Protein AF-A0A6N7PYZ4-F1 (afdb_monomer)

Radius of gyration: 14.65 Å; Cα contacts (8 Å, |Δi|>4): 231; chains: 1; bounding box: 35×35×40 Å

Foldseek 3Di:
DEAEAEDAAPVRQVVVLQVVLCVVQVHHDDPDKDFDQDDPPDPDFLRHRFRFWTWDDDPVWTKTWGFGADLQFGTWIWIDTPPYIYTYGYDLDPDDDTRPVNVVDDPVVVVVSSVVNNVVRCPPVDD

Se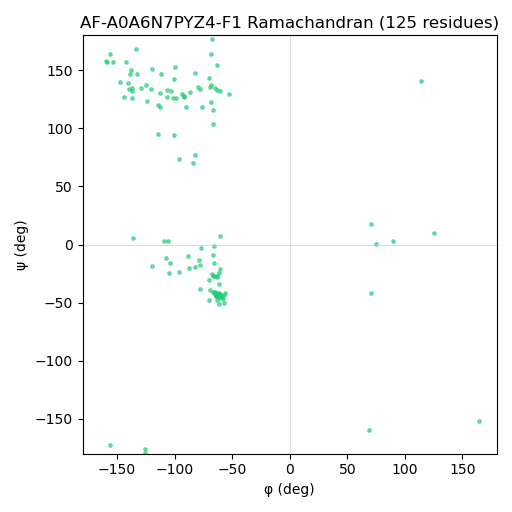condary structure (DSSP, 8-state):
-EEEEE-SSHHHHHHHHHHHHHHHHTS---S-EEEEEBP-SSS--TTBTSEEEEEEE-SS-EEEEEEEEETTTEEEEEEEESS-EEEEE--SSSS--SSHHHHHS-HHHHHHHHHHHHHHHHTTS--

pLDDT: mean 78.34, std 15.72, range [35.19, 95.94]

Solvent-accessible surface area (backbone atoms only — not comparable to full-atom values): 7026 Å² total; per-residue (Å²): 126,75,45,78,43,79,32,95,30,62,68,55,14,50,52,52,40,52,52,48,47,22,62,76,67,74,43,75,87,61,95,73,55,44,79,34,61,32,65,60,88,80,84,73,51,55,45,44,80,18,64,32,38,38,36,40,71,58,99,88,46,53,37,34,40,31,59,46,76,40,70,68,42,29,43,24,31,39,30,38,42,92,87,48,39,34,37,22,13,14,35,75,54,102,53,85,52,46,13,71,46,52,75,72,47,52,72,68,56,50,50,51,40,40,52,50,48,35,55,62,39,53,75,69,78,80,126

Nearest PDB structures (foldseek):
  8glv-assembly1_Aa  TM=4.331E-01  e=1.439E+00  Chlamydomonas reinhardtii
  2i3r-assembly2_B  TM=2.828E-01  e=1.349E+00  Homo sapiens
  7kzn-assembly1_D  TM=3.190E-01  e=1.637E+00  Chlamydomonas reinhardtii
  7okt-assembly1_A  TM=3.267E-01  e=7.695E+00  Homo sapiens
  7okv-assembly1_A  TM=3.155E-01  e=6.764E+00  Homo sapiens

Mean predicted aligned error: 7.5 Å

Sequence (127 aa):
MEQVIDCGSLEEARNKAVKKLEELLGSSLGPYVKVVVGKDMGGSSPLAGTEVGVEYRSSKAWGRIRLDFDPNKGPHYNVETRSEAWAFCFPASSHEGAGGAWASLGEEEKAAVQQWMRGIGQRRGTR

Organism: NCBI:txid889282

Structure (mmCIF, N/CA/C/O backbone):
data_AF-A0A6N7PYZ4-F1
#
_entry.id   AF-A0A6N7PYZ4-F1
#
loop_
_atom_site.group_PDB
_atom_site.id
_atom_site.type_symbol
_atom_site.label_atom_id
_atom_site.label_alt_id
_atom_site.label_comp_id
_atom_site.label_asym_id
_atom_site.label_entity_id
_atom_site.label_seq_id
_atom_site.pdbx_PDB_ins_code
_atom_site.Cartn_x
_atom_site.Cartn_y
_atom_site.Cartn_z
_atom_site.occupancy
_atom_site.B_iso_or_equiv
_atom_site.auth_seq_id
_atom_site.auth_comp_id
_atom_site.auth_asym_id
_atom_site.auth_atom_id
_atom_site.pdbx_PDB_model_num
ATOM 1 N N . MET A 1 1 ? -9.766 12.614 -0.965 1.00 72.25 1 MET A N 1
ATOM 2 C CA . MET A 1 1 ? -8.543 13.096 -1.639 1.00 72.25 1 MET A CA 1
ATOM 3 C C . MET A 1 1 ? -7.411 12.199 -1.166 1.00 72.25 1 MET A C 1
ATOM 5 O O . MET A 1 1 ? -7.323 11.998 0.039 1.00 72.25 1 MET A O 1
ATOM 9 N N . GLU A 1 2 ? -6.664 11.576 -2.079 1.00 84.88 2 GLU A N 1
ATOM 10 C CA . GLU A 1 2 ? -5.524 10.711 -1.728 1.00 84.88 2 GLU A CA 1
ATOM 11 C C . GLU A 1 2 ? -4.301 11.582 -1.417 1.00 84.88 2 GLU A C 1
ATOM 13 O O . GLU A 1 2 ? -4.039 12.546 -2.135 1.00 84.88 2 GLU A O 1
ATOM 18 N N . GLN A 1 3 ? -3.579 11.268 -0.342 1.00 90.88 3 GLN A N 1
ATOM 19 C CA . GLN A 1 3 ? -2.338 11.953 0.027 1.00 90.88 3 GLN A CA 1
ATOM 20 C C . GLN A 1 3 ? -1.134 11.138 -0.445 1.00 90.88 3 GLN A C 1
ATOM 22 O O . GLN A 1 3 ? -1.026 9.959 -0.116 1.00 90.88 3 GLN A O 1
ATOM 27 N N . VAL A 1 4 ? -0.229 11.756 -1.203 1.00 89.88 4 VAL A N 1
ATOM 28 C CA . VAL A 1 4 ? 0.947 11.088 -1.782 1.00 89.88 4 VAL A CA 1
ATOM 29 C C . VAL A 1 4 ? 2.202 11.516 -1.027 1.00 89.88 4 VAL A C 1
ATOM 31 O O . VAL A 1 4 ? 2.435 12.710 -0.851 1.00 89.88 4 VAL A O 1
ATOM 34 N N . ILE A 1 5 ? 2.982 10.542 -0.558 1.00 90.19 5 ILE A N 1
ATOM 35 C CA . ILE A 1 5 ? 4.211 10.729 0.215 1.00 90.19 5 ILE A CA 1
ATOM 36 C C . ILE A 1 5 ? 5.364 10.023 -0.489 1.00 90.19 5 ILE A C 1
ATOM 38 O O . ILE A 1 5 ? 5.337 8.802 -0.659 1.00 90.19 5 ILE A O 1
ATOM 42 N N . ASP A 1 6 ? 6.416 10.774 -0.789 1.00 88.19 6 ASP A N 1
ATOM 43 C CA . ASP A 1 6 ? 7.631 10.232 -1.388 1.00 88.19 6 ASP A CA 1
ATOM 44 C C . ASP A 1 6 ? 8.585 9.727 -0.300 1.00 88.19 6 ASP A C 1
ATOM 46 O O . ASP A 1 6 ? 8.852 10.400 0.702 1.00 88.19 6 ASP A O 1
ATOM 50 N N . CYS A 1 7 ? 9.080 8.505 -0.474 1.00 87.81 7 CYS A N 1
ATOM 51 C CA . CYS A 1 7 ? 10.020 7.848 0.430 1.00 87.81 7 CYS A CA 1
ATOM 52 C C . CYS A 1 7 ? 11.314 7.510 -0.316 1.00 87.81 7 CYS A C 1
ATOM 54 O O . CYS A 1 7 ? 11.296 7.232 -1.514 1.00 87.81 7 CYS A O 1
ATOM 56 N N . GLY A 1 8 ? 12.440 7.475 0.400 1.00 85.00 8 GLY A N 1
ATOM 57 C CA . GLY A 1 8 ? 13.747 7.182 -0.189 1.00 85.00 8 GLY A CA 1
ATOM 58 C C . GLY A 1 8 ? 13.994 5.695 -0.454 1.00 85.00 8 GLY A C 1
ATOM 59 O O . GLY A 1 8 ? 14.941 5.350 -1.153 1.00 85.00 8 GLY A O 1
ATOM 60 N N . SER A 1 9 ? 13.171 4.795 0.098 1.00 85.56 9 SER A N 1
ATOM 61 C CA . SER A 1 9 ? 13.318 3.342 -0.070 1.00 85.56 9 SER A CA 1
ATOM 62 C C . SER A 1 9 ? 12.009 2.580 0.143 1.00 85.56 9 SER A C 1
ATOM 64 O O . SER A 1 9 ? 11.058 3.093 0.743 1.00 85.56 9 SER A O 1
ATOM 66 N N . LEU A 1 10 ? 11.981 1.319 -0.306 1.00 86.25 10 LEU A N 1
ATOM 67 C CA . LEU A 1 10 ? 10.870 0.392 -0.076 1.00 86.25 10 LEU A CA 1
ATOM 68 C C . LEU A 1 10 ? 10.636 0.165 1.422 1.00 86.25 10 LEU A C 1
ATOM 70 O O . LEU A 1 10 ? 9.493 0.175 1.881 1.00 86.25 10 LEU A O 1
ATOM 74 N N . GLU A 1 11 ? 11.701 -0.041 2.197 1.00 88.94 11 GLU A N 1
ATOM 75 C CA . GLU A 1 11 ? 11.635 -0.292 3.636 1.00 88.94 11 GLU A CA 1
ATOM 76 C C . GLU A 1 11 ? 11.085 0.916 4.392 1.00 88.94 11 GLU A C 1
ATOM 78 O O . GLU A 1 11 ? 10.249 0.757 5.285 1.00 88.94 11 GLU A O 1
ATOM 83 N N . GLU A 1 12 ? 11.523 2.121 4.021 1.00 91.38 12 GLU A N 1
ATOM 84 C CA . GLU A 1 12 ? 11.013 3.360 4.598 1.00 91.38 12 GLU A CA 1
ATOM 85 C C . GLU A 1 12 ? 9.526 3.542 4.282 1.00 91.38 12 GLU A C 1
ATOM 87 O O . GLU A 1 12 ? 8.739 3.780 5.202 1.00 91.38 12 GLU A O 1
ATOM 92 N N . ALA A 1 13 ? 9.125 3.358 3.019 1.00 91.75 13 ALA A N 1
ATOM 93 C CA . ALA A 1 13 ? 7.726 3.440 2.613 1.00 91.75 13 ALA A CA 1
ATOM 94 C C . ALA A 1 13 ? 6.855 2.426 3.359 1.00 91.75 13 ALA A C 1
ATOM 96 O O . ALA A 1 13 ? 5.813 2.794 3.897 1.00 91.75 13 ALA A O 1
ATOM 97 N N . ARG A 1 14 ? 7.308 1.170 3.477 1.00 91.88 14 ARG A N 1
ATOM 98 C CA . ARG A 1 14 ? 6.614 0.127 4.246 1.00 91.88 14 ARG A CA 1
ATOM 99 C C . ARG A 1 14 ? 6.422 0.550 5.699 1.00 91.88 14 ARG A C 1
ATOM 101 O O . ARG A 1 14 ? 5.319 0.453 6.227 1.00 91.88 14 ARG A O 1
ATOM 108 N N . ASN A 1 15 ? 7.490 0.999 6.358 1.00 94.06 15 ASN A N 1
ATOM 109 C CA . ASN A 1 15 ? 7.446 1.355 7.775 1.00 94.06 15 ASN A CA 1
ATOM 110 C C . ASN A 1 15 ? 6.545 2.577 8.020 1.00 94.06 15 ASN A C 1
ATOM 112 O O . ASN A 1 15 ? 5.756 2.571 8.964 1.00 94.06 15 ASN A O 1
ATOM 116 N N . LYS A 1 16 ? 6.615 3.596 7.151 1.00 95.75 16 LYS A N 1
ATOM 117 C CA . LYS A 1 16 ? 5.732 4.771 7.200 1.00 95.75 16 LYS A CA 1
ATOM 118 C C . LYS A 1 16 ? 4.272 4.395 6.959 1.00 95.75 16 LYS A C 1
ATOM 120 O O . LYS A 1 16 ? 3.410 4.848 7.705 1.00 95.75 16 LYS A O 1
ATOM 125 N N . ALA A 1 17 ? 3.999 3.531 5.985 1.00 94.88 17 ALA A N 1
ATOM 126 C CA . ALA A 1 1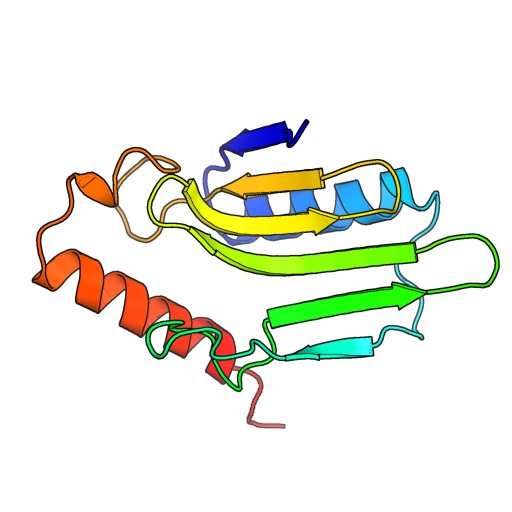7 ? 2.654 3.065 5.677 1.00 94.88 17 ALA A CA 1
ATOM 127 C C . ALA A 1 17 ? 2.037 2.263 6.835 1.00 94.88 17 ALA A C 1
ATOM 129 O O . ALA A 1 17 ? 0.895 2.513 7.217 1.00 94.88 17 ALA A O 1
ATOM 130 N N . VAL A 1 18 ? 2.800 1.349 7.449 1.00 93.06 18 VAL A N 1
ATOM 131 C CA . VAL A 1 18 ? 2.346 0.602 8.636 1.00 93.06 18 VAL A CA 1
ATOM 132 C C . VAL A 1 18 ? 2.052 1.556 9.787 1.00 93.06 18 VAL A C 1
ATOM 134 O O . VAL A 1 18 ? 0.945 1.532 10.318 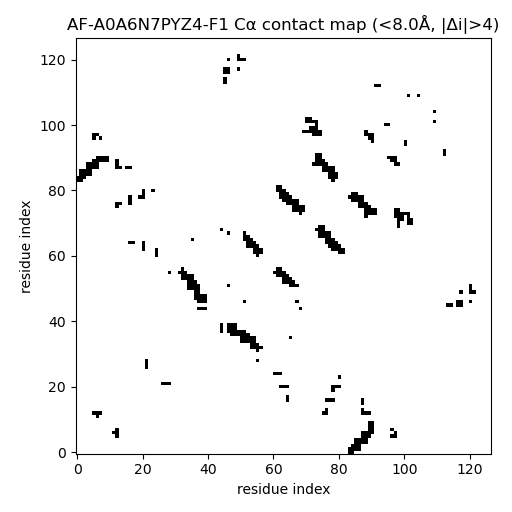1.00 93.06 18 VAL A O 1
ATOM 137 N N . LYS A 1 19 ? 2.998 2.444 10.119 1.00 94.50 19 LYS A N 1
ATOM 138 C CA . LYS A 1 19 ? 2.812 3.430 11.189 1.00 94.50 19 LYS A CA 1
ATOM 139 C C . LYS A 1 19 ? 1.579 4.295 10.936 1.00 94.50 19 LYS A C 1
ATOM 141 O O . LYS A 1 19 ? 0.786 4.511 11.846 1.00 94.50 19 LYS A O 1
ATOM 146 N N . LYS A 1 20 ? 1.380 4.746 9.694 1.00 95.69 20 LYS A N 1
ATOM 147 C CA . LYS A 1 20 ? 0.221 5.559 9.338 1.00 95.69 20 LYS A CA 1
ATOM 148 C C . LYS A 1 20 ? -1.084 4.795 9.519 1.00 95.69 20 LYS A C 1
ATOM 150 O O . LYS A 1 20 ? -2.036 5.347 10.057 1.00 95.69 20 LYS A O 1
ATOM 155 N N . LEU A 1 21 ? -1.141 3.532 9.101 1.00 93.56 21 LEU A N 1
ATOM 156 C CA . LEU A 1 21 ? -2.330 2.711 9.304 1.00 93.56 21 LEU A CA 1
ATOM 157 C C . LEU A 1 21 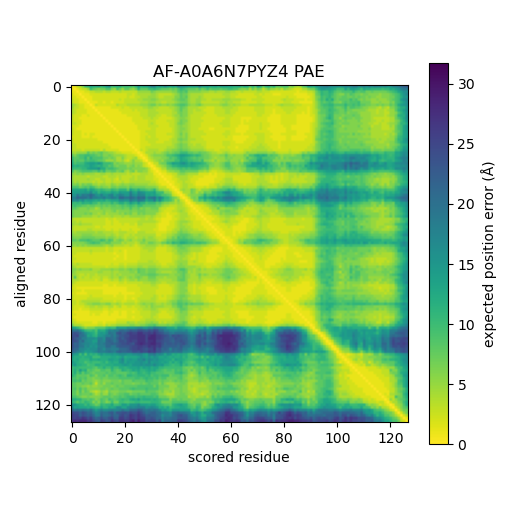? -2.648 2.551 10.799 1.00 93.56 21 LEU A C 1
ATOM 159 O O . LEU A 1 21 ? -3.802 2.691 11.189 1.00 93.56 21 LEU A O 1
ATOM 163 N N . GLU A 1 22 ? -1.641 2.319 11.641 1.00 92.00 22 GLU A N 1
ATOM 164 C CA . GLU A 1 22 ? -1.821 2.217 13.096 1.00 92.00 22 GLU A CA 1
ATOM 165 C C . GLU A 1 22 ? -2.289 3.535 13.727 1.00 92.00 22 GLU A C 1
ATOM 167 O O . GLU A 1 22 ? -3.197 3.527 14.559 1.00 92.00 22 GLU A O 1
ATOM 172 N N . GLU A 1 23 ? -1.736 4.673 13.291 1.00 92.75 23 GLU A N 1
ATOM 173 C CA . GLU A 1 23 ? -2.195 6.009 13.693 1.00 92.75 23 GLU A CA 1
ATOM 174 C C . GLU A 1 23 ? -3.674 6.223 13.348 1.00 92.75 23 GLU A C 1
ATOM 176 O O . GLU A 1 23 ? -4.447 6.671 14.193 1.00 92.75 23 GLU A O 1
ATOM 181 N N . LEU A 1 24 ? -4.083 5.865 12.126 1.00 90.94 24 LEU A N 1
ATOM 182 C CA . LEU A 1 24 ? -5.462 6.031 11.659 1.00 90.94 24 LEU A CA 1
ATOM 183 C C . LEU A 1 24 ? -6.448 5.077 12.343 1.00 90.94 24 LEU A C 1
ATOM 185 O O . LEU A 1 24 ? -7.623 5.408 12.503 1.00 90.94 24 LEU A O 1
ATOM 189 N N . LEU A 1 25 ? -5.992 3.888 12.740 1.00 88.69 25 LEU A N 1
ATOM 190 C CA . LEU A 1 25 ? -6.800 2.928 13.492 1.00 88.69 25 LEU A CA 1
ATOM 191 C C . LEU A 1 25 ? -6.827 3.233 14.999 1.00 88.69 25 LEU A C 1
ATOM 193 O O . LEU A 1 25 ? -7.722 2.752 15.694 1.00 88.69 25 LEU A O 1
ATOM 197 N N . GLY A 1 26 ? -5.869 4.018 15.502 1.00 86.75 26 GLY A N 1
ATOM 198 C CA . GLY A 1 26 ? -5.683 4.287 16.928 1.00 86.75 26 GLY A CA 1
ATOM 199 C C . GLY A 1 26 ? -5.160 3.081 17.717 1.00 86.75 26 GLY A C 1
ATOM 200 O O . GLY A 1 26 ? -5.308 3.033 18.938 1.00 86.75 26 GLY A O 1
ATOM 201 N N . SER A 1 27 ? -4.590 2.082 17.039 1.00 81.19 27 SER A N 1
ATOM 202 C CA . SER A 1 27 ? -4.065 0.858 17.651 1.00 81.19 27 SER A CA 1
ATOM 203 C C . SER A 1 27 ? -3.045 0.180 16.746 1.00 81.19 27 SER A C 1
ATOM 205 O O . SER A 1 27 ? -3.117 0.315 15.525 1.00 81.19 27 SER A O 1
ATOM 207 N N . SER A 1 28 ? -2.169 -0.640 17.329 1.00 79.69 28 SER A N 1
ATOM 208 C CA . SER A 1 28 ? -1.314 -1.521 16.537 1.00 79.69 28 SER A CA 1
ATOM 209 C C . SER A 1 28 ? -2.128 -2.551 15.752 1.00 79.69 28 SER A C 1
ATOM 211 O O . SER A 1 28 ? -3.247 -2.923 16.134 1.00 79.69 28 SER A O 1
ATOM 213 N N . LEU A 1 29 ? -1.563 -3.030 14.643 1.00 76.00 29 LEU A N 1
ATOM 214 C CA . LEU A 1 29 ? -2.157 -4.132 13.891 1.00 76.00 29 LEU A CA 1
ATOM 215 C C . LEU A 1 29 ? -2.099 -5.407 14.745 1.00 76.00 29 LEU A C 1
ATOM 217 O O . LEU A 1 29 ? -1.048 -6.019 14.925 1.00 76.00 29 LEU A O 1
ATOM 221 N N . GLY A 1 30 ? -3.243 -5.784 15.316 1.00 69.88 30 GLY A N 1
ATOM 222 C CA . GLY A 1 30 ? -3.376 -6.997 16.120 1.00 69.88 30 GLY A CA 1
ATOM 223 C C . GLY A 1 30 ? -3.214 -8.286 15.298 1.00 69.88 30 GLY A C 1
ATOM 224 O O . GLY A 1 30 ? -3.125 -8.246 14.072 1.00 69.88 30 GLY A O 1
ATOM 225 N N . PRO A 1 31 ? -3.254 -9.464 15.946 1.00 71.31 31 PRO A N 1
ATOM 226 C CA . PRO A 1 31 ? -3.015 -10.751 15.279 1.00 71.31 31 PRO A CA 1
ATOM 227 C C . PRO A 1 31 ? -4.091 -11.124 14.244 1.00 71.31 31 PRO A C 1
ATOM 229 O O . PRO A 1 31 ? -3.879 -12.008 13.419 1.00 71.31 31 PRO A O 1
ATOM 232 N N . TYR A 1 32 ? -5.250 -10.460 14.277 1.00 75.25 32 TYR A N 1
ATOM 233 C CA . TYR A 1 32 ? -6.391 -10.742 13.408 1.00 75.25 32 TYR A CA 1
ATOM 234 C C . TYR A 1 32 ? -6.403 -9.825 12.185 1.00 75.25 32 TYR A C 1
ATOM 236 O O . TYR A 1 32 ? -7.222 -8.909 12.077 1.00 75.25 32 TYR A O 1
ATOM 244 N N . VAL A 1 33 ? -5.497 -10.095 11.251 1.00 84.69 33 VAL A N 1
ATOM 245 C CA . VAL A 1 33 ? -5.482 -9.464 9.929 1.00 84.69 33 VAL A CA 1
ATOM 246 C C . VAL A 1 33 ? -5.814 -10.481 8.845 1.00 84.69 33 VAL A C 1
ATOM 248 O O . VAL A 1 33 ? -5.474 -11.659 8.945 1.00 84.69 33 VAL A O 1
ATOM 251 N N . LYS A 1 34 ? -6.492 -10.029 7.793 1.00 89.50 34 LYS A N 1
ATOM 252 C CA . LYS A 1 34 ? -6.716 -10.820 6.584 1.00 89.50 34 LYS A CA 1
ATOM 253 C C . LYS A 1 34 ? -5.624 -10.502 5.581 1.00 89.50 34 LYS A C 1
ATOM 255 O O . LYS A 1 34 ? -5.397 -9.334 5.281 1.00 89.50 34 LYS A O 1
ATOM 260 N N . VAL A 1 35 ? -4.985 -11.529 5.038 1.00 89.06 35 VAL A N 1
ATOM 261 C CA . VAL A 1 35 ? -4.062 -11.362 3.913 1.00 89.06 35 VAL A CA 1
ATOM 262 C C . VAL A 1 35 ? -4.844 -10.883 2.693 1.00 89.06 35 VAL A C 1
ATOM 264 O O . VAL A 1 35 ? -5.918 -11.402 2.382 1.00 89.06 35 VAL A O 1
ATOM 267 N N . VAL A 1 36 ? -4.306 -9.881 2.005 1.00 89.50 36 VAL A N 1
ATOM 268 C CA . VAL A 1 36 ? -4.846 -9.378 0.746 1.00 89.50 36 VAL A CA 1
ATOM 269 C C . VAL A 1 36 ? -4.014 -9.933 -0.396 1.00 89.50 36 VAL A C 1
ATOM 271 O O . VAL A 1 36 ? -2.799 -9.747 -0.428 1.00 89.50 36 VAL A O 1
ATOM 274 N N . VAL A 1 37 ? -4.686 -10.571 -1.350 1.00 87.19 37 VAL A N 1
ATOM 275 C CA . VAL A 1 37 ? -4.073 -11.091 -2.574 1.00 87.19 37 VAL A CA 1
ATOM 276 C C . VAL A 1 37 ? -4.397 -10.158 -3.737 1.00 87.19 37 VAL A C 1
ATOM 278 O O . VAL A 1 37 ? -5.551 -9.748 -3.908 1.00 87.19 37 VAL A O 1
ATOM 281 N N . GLY A 1 38 ? -3.376 -9.803 -4.518 1.00 84.62 38 GLY A N 1
ATOM 282 C CA . GLY A 1 38 ? -3.513 -8.975 -5.710 1.00 84.62 38 GLY A CA 1
ATOM 283 C C . GLY A 1 38 ? -4.431 -9.642 -6.732 1.00 84.62 38 GLY A C 1
ATOM 284 O O . GLY A 1 38 ? -4.295 -10.831 -7.026 1.00 84.62 38 GLY A O 1
ATOM 285 N N . LYS A 1 39 ? -5.385 -8.885 -7.275 1.00 81.25 39 LYS A N 1
ATOM 286 C CA . LYS A 1 39 ? -6.288 -9.362 -8.328 1.00 81.25 39 LYS A CA 1
ATOM 287 C C . LYS A 1 39 ? -5.815 -8.855 -9.678 1.00 81.25 39 LYS A C 1
ATOM 289 O O . LYS A 1 39 ? -5.410 -7.701 -9.790 1.00 81.25 39 LYS A O 1
ATOM 294 N N . ASP A 1 40 ? -5.948 -9.691 -10.697 1.00 74.56 40 ASP A N 1
ATOM 295 C CA . ASP A 1 40 ? -5.676 -9.284 -12.070 1.00 74.56 40 ASP A CA 1
ATOM 296 C C . ASP A 1 40 ? -6.884 -8.563 -12.681 1.00 74.56 40 ASP A C 1
ATOM 298 O O . ASP A 1 40 ? -7.682 -9.130 -13.426 1.00 74.56 40 ASP A O 1
ATOM 302 N N . MET A 1 41 ? -7.074 -7.303 -12.297 1.00 66.38 41 MET A N 1
ATOM 303 C CA . MET A 1 41 ? -8.152 -6.465 -12.822 1.00 66.38 41 MET A CA 1
ATOM 304 C C . MET A 1 41 ? -7.710 -5.842 -14.155 1.00 66.38 41 MET A C 1
ATOM 306 O O . MET A 1 41 ? -7.442 -4.646 -14.215 1.00 66.38 41 MET A O 1
ATOM 310 N N . GLY A 1 42 ? -7.595 -6.656 -15.211 1.00 63.22 42 GLY A N 1
ATOM 311 C CA . GLY A 1 42 ? -7.305 -6.174 -16.572 1.00 63.22 42 GLY A CA 1
ATOM 312 C C . GLY A 1 42 ? -6.090 -6.781 -17.283 1.00 63.22 42 GLY A C 1
ATOM 313 O O . GLY A 1 42 ? -5.728 -6.275 -18.339 1.00 63.22 42 GLY A O 1
ATOM 314 N N . GLY A 1 43 ? -5.470 -7.842 -16.756 1.00 57.69 43 GLY A N 1
ATOM 315 C CA . GLY A 1 43 ? -4.468 -8.649 -17.474 1.00 57.69 43 GLY A CA 1
ATOM 316 C C . GLY A 1 43 ? -3.011 -8.200 -17.332 1.00 57.69 43 GLY A C 1
ATOM 317 O O . GLY A 1 43 ? -2.134 -8.779 -17.971 1.00 57.69 43 GLY A O 1
ATOM 318 N N . SER A 1 44 ? -2.737 -7.167 -16.531 1.00 62.16 44 SER A N 1
ATOM 319 C CA . SER A 1 44 ? -1.440 -6.469 -16.537 1.00 62.16 44 SER A CA 1
ATOM 320 C C . SER A 1 44 ? -0.886 -6.164 -15.147 1.00 62.16 44 SER A C 1
ATOM 322 O O . SER A 1 44 ? 0.133 -5.482 -15.038 1.00 62.16 44 SER A O 1
ATOM 324 N N . SER A 1 45 ? -1.523 -6.634 -14.066 1.00 70.81 45 SER A N 1
ATOM 325 C CA . SER A 1 45 ? -0.989 -6.385 -12.722 1.00 70.81 45 SER A CA 1
ATOM 326 C C . SER A 1 45 ? 0.204 -7.310 -12.443 1.00 70.81 45 SER A C 1
ATOM 328 O O . SER A 1 45 ? 0.022 -8.528 -12.376 1.00 70.81 45 SER A O 1
ATOM 330 N N . PRO A 1 46 ? 1.420 -6.782 -12.198 1.00 68.69 46 PRO A N 1
ATOM 331 C CA . PRO A 1 46 ? 2.578 -7.614 -11.867 1.00 68.69 46 PRO A CA 1
ATOM 332 C C . PRO A 1 46 ? 2.442 -8.315 -10.505 1.00 68.69 46 PRO A C 1
ATOM 334 O O . PRO A 1 46 ? 3.254 -9.175 -10.184 1.00 68.69 46 PRO A O 1
ATOM 337 N N . LEU A 1 47 ? 1.430 -7.963 -9.709 1.00 77.94 47 LEU A N 1
ATOM 338 C CA . LEU A 1 47 ? 1.180 -8.515 -8.380 1.00 77.94 47 LEU A CA 1
ATOM 339 C C . LEU A 1 47 ? -0.007 -9.491 -8.339 1.00 77.94 47 LEU A C 1
ATOM 341 O O . LEU A 1 47 ? -0.372 -9.974 -7.262 1.00 77.94 47 LEU A O 1
ATOM 345 N N . ALA A 1 48 ? -0.632 -9.786 -9.480 1.00 83.19 48 ALA A N 1
ATOM 346 C CA . ALA A 1 48 ? -1.740 -10.730 -9.559 1.00 83.19 48 ALA A CA 1
ATOM 347 C C . ALA A 1 48 ? -1.391 -12.090 -8.924 1.00 83.19 48 ALA A C 1
ATOM 349 O O . ALA A 1 48 ? -0.356 -12.685 -9.217 1.00 83.19 48 ALA A O 1
ATOM 350 N N . GLY A 1 49 ? -2.264 -12.582 -8.041 1.00 82.69 49 GLY A N 1
ATOM 351 C CA . GLY A 1 49 ? -2.087 -13.858 -7.343 1.00 82.69 49 GLY A CA 1
ATOM 352 C C . GLY A 1 49 ? -1.057 -13.843 -6.209 1.00 82.69 49 GLY A C 1
ATOM 353 O O . GLY A 1 49 ? -0.869 -14.872 -5.567 1.00 82.69 49 GLY A O 1
ATOM 354 N N . THR A 1 50 ? -0.415 -12.705 -5.926 1.00 83.31 50 THR A N 1
ATOM 355 C CA . THR A 1 50 ? 0.566 -12.582 -4.834 1.00 83.31 50 THR A CA 1
ATOM 356 C C . THR A 1 50 ? -0.043 -11.939 -3.595 1.00 83.31 50 THR A C 1
ATOM 358 O O . THR A 1 50 ? -0.991 -11.156 -3.693 1.00 83.31 50 THR A O 1
ATOM 361 N N . GLU A 1 51 ? 0.493 -12.258 -2.415 1.00 88.38 51 GLU A N 1
ATOM 362 C CA . GLU A 1 51 ? 0.167 -11.519 -1.195 1.00 88.38 51 GLU A CA 1
ATOM 363 C C . GLU A 1 51 ? 0.714 -10.094 -1.311 1.00 88.38 51 GLU A C 1
ATOM 365 O O . GLU A 1 51 ? 1.923 -9.881 -1.382 1.00 88.38 51 GLU A O 1
ATOM 370 N N . VAL A 1 52 ? -0.181 -9.110 -1.321 1.00 89.44 52 VAL A N 1
ATOM 371 C CA . VAL A 1 52 ? 0.181 -7.697 -1.489 1.00 89.44 52 VAL A CA 1
ATOM 372 C C . VAL A 1 52 ? 0.048 -6.904 -0.204 1.00 89.44 52 VAL A C 1
ATOM 374 O O . VAL A 1 52 ? 0.522 -5.780 -0.124 1.00 89.44 52 VAL A O 1
ATOM 377 N N . GLY A 1 53 ? -0.580 -7.447 0.830 1.00 91.25 53 GLY A N 1
ATOM 378 C CA . GLY A 1 53 ? -0.680 -6.743 2.098 1.00 91.25 53 GLY A CA 1
ATOM 379 C C . GLY A 1 53 ? -1.721 -7.342 3.014 1.00 91.25 53 GLY A C 1
ATOM 380 O O . GLY A 1 53 ? -1.998 -8.540 2.959 1.00 91.25 53 GLY A O 1
ATOM 381 N N . VAL A 1 54 ? -2.284 -6.503 3.876 1.00 92.25 54 VAL A N 1
ATOM 382 C CA . VAL A 1 54 ? -3.209 -6.939 4.916 1.00 92.25 54 VAL A CA 1
ATOM 383 C C . VAL A 1 54 ? -4.379 -5.981 5.077 1.00 92.25 54 VAL A C 1
ATOM 385 O O . VAL A 1 54 ? -4.256 -4.768 4.921 1.00 92.25 54 VAL A O 1
ATOM 388 N N . GLU A 1 55 ? -5.526 -6.547 5.420 1.00 93.25 55 GLU A N 1
ATOM 389 C CA . GLU A 1 55 ? -6.729 -5.837 5.817 1.00 93.25 55 GLU A CA 1
ATOM 390 C C . GLU A 1 55 ? -7.017 -6.120 7.291 1.00 93.25 55 GLU A C 1
ATOM 392 O O . GLU A 1 55 ? -7.064 -7.269 7.733 1.00 93.25 55 GLU A O 1
ATOM 397 N N . TYR A 1 56 ? -7.258 -5.055 8.043 1.00 89.81 56 TYR A N 1
ATOM 398 C CA . TYR A 1 56 ? -7.744 -5.094 9.407 1.00 89.81 56 TYR A CA 1
ATOM 399 C C . TYR A 1 56 ? -9.211 -4.668 9.453 1.00 89.81 56 TYR A C 1
ATOM 401 O O . TYR A 1 56 ? -9.611 -3.647 8.885 1.00 89.81 56 TYR A O 1
ATOM 409 N N . ARG A 1 57 ? -10.029 -5.437 10.174 1.00 87.62 57 ARG A N 1
ATOM 410 C CA . ARG A 1 57 ? -11.444 -5.123 10.363 1.00 87.62 57 ARG A CA 1
ATOM 411 C C . ARG A 1 57 ? -11.910 -5.502 11.761 1.00 87.62 57 ARG A C 1
ATOM 413 O O . ARG A 1 57 ? -11.801 -6.653 12.168 1.00 87.62 57 ARG A O 1
ATOM 420 N N . SER A 1 58 ? -12.517 -4.542 12.444 1.00 84.56 58 SER A N 1
ATOM 421 C CA . SER A 1 58 ? -13.269 -4.730 13.683 1.00 84.56 58 SER A CA 1
ATOM 422 C C . SER A 1 58 ? -14.680 -4.149 13.538 1.00 84.56 58 SER A C 1
ATOM 424 O O . SER A 1 58 ? -15.057 -3.628 12.484 1.00 84.56 58 SER A O 1
ATOM 426 N N . SER A 1 59 ? -15.489 -4.227 14.597 1.00 82.62 59 SER A N 1
ATOM 427 C CA . SER A 1 59 ? -16.795 -3.555 14.629 1.00 82.62 59 SER A CA 1
ATOM 428 C C . SER A 1 59 ? -16.673 -2.029 14.554 1.00 82.62 59 SER A C 1
ATOM 430 O O . SER A 1 59 ? -17.577 -1.370 14.044 1.00 82.62 59 SER A O 1
ATOM 432 N N . LYS A 1 60 ? -15.549 -1.466 15.019 1.00 83.06 60 LYS A N 1
ATOM 433 C CA . LYS A 1 60 ? -15.334 -0.016 15.136 1.00 83.06 60 LYS A CA 1
ATOM 434 C C . LYS A 1 60 ? -14.415 0.560 14.060 1.00 83.06 60 LYS A C 1
ATOM 436 O O . LYS A 1 60 ? -14.550 1.734 13.740 1.00 83.06 60 LYS A O 1
ATOM 441 N N . ALA A 1 61 ? -13.530 -0.245 13.477 1.00 87.00 61 ALA A N 1
ATOM 442 C CA . ALA A 1 61 ? -12.513 0.236 12.551 1.00 87.00 61 ALA A CA 1
ATOM 443 C C . ALA A 1 61 ? -12.338 -0.690 11.341 1.00 87.00 61 ALA A C 1
ATOM 445 O O . ALA A 1 61 ? -12.551 -1.901 11.409 1.00 87.00 61 ALA A O 1
ATOM 446 N N . TRP A 1 62 ? -11.950 -0.098 10.218 1.00 91.94 62 TRP A N 1
ATOM 447 C CA . TRP A 1 62 ? -11.513 -0.809 9.024 1.00 91.94 62 TRP A CA 1
ATOM 448 C C . TRP A 1 62 ? -10.330 -0.056 8.442 1.00 91.94 62 TRP A C 1
ATOM 450 O O . TRP A 1 62 ? -10.386 1.171 8.317 1.00 91.94 62 TRP A O 1
ATOM 460 N N . GLY A 1 63 ? -9.293 -0.795 8.081 1.00 93.56 63 GLY A N 1
ATOM 461 C CA . GLY A 1 63 ? -8.159 -0.238 7.380 1.00 93.56 63 GLY A CA 1
ATOM 462 C C . GLY A 1 63 ? -7.373 -1.315 6.659 1.00 93.56 63 GLY A C 1
ATOM 463 O O . GLY A 1 63 ? -7.466 -2.500 6.977 1.00 93.56 63 GLY A O 1
ATOM 464 N N . ARG A 1 64 ? -6.623 -0.911 5.648 1.00 94.69 64 ARG A N 1
ATOM 465 C CA . ARG A 1 64 ? -5.944 -1.823 4.742 1.00 94.69 64 ARG A CA 1
ATOM 466 C C . ARG A 1 64 ? -4.643 -1.203 4.276 1.00 94.69 64 ARG A C 1
ATOM 468 O O . ARG A 1 64 ? -4.607 -0.019 3.970 1.00 94.69 64 ARG A O 1
ATOM 475 N N . ILE A 1 65 ? -3.606 -2.022 4.184 1.00 93.94 65 ILE A N 1
ATOM 476 C CA . ILE A 1 65 ? -2.345 -1.677 3.533 1.00 93.94 65 ILE A CA 1
ATOM 477 C C . ILE A 1 65 ? -2.097 -2.658 2.391 1.00 93.94 65 ILE A C 1
ATOM 479 O O . ILE A 1 65 ? -2.276 -3.865 2.566 1.00 93.94 65 ILE A O 1
ATOM 483 N N . ARG A 1 66 ? -1.708 -2.157 1.219 1.00 93.19 66 ARG A N 1
ATOM 484 C CA . ARG A 1 66 ? -1.372 -2.973 0.045 1.00 93.19 66 ARG A CA 1
ATOM 485 C C . ARG A 1 66 ? -0.170 -2.397 -0.677 1.00 93.19 66 ARG A C 1
ATOM 487 O O . ARG A 1 66 ? -0.091 -1.192 -0.863 1.00 93.19 66 ARG A O 1
ATOM 494 N N . LEU A 1 67 ? 0.722 -3.264 -1.119 1.00 89.94 67 LEU A N 1
ATOM 495 C CA . LEU A 1 67 ? 1.635 -2.989 -2.206 1.00 89.94 67 LEU A CA 1
ATOM 496 C C . LEU A 1 67 ? 0.804 -2.884 -3.484 1.00 89.94 67 LEU A C 1
ATOM 498 O O . LEU A 1 67 ? 0.057 -3.804 -3.821 1.00 89.94 67 LEU A O 1
ATOM 502 N N . ASP A 1 68 ? 0.913 -1.755 -4.158 1.00 87.19 68 ASP A N 1
ATOM 503 C CA . ASP A 1 68 ? 0.180 -1.471 -5.380 1.00 87.19 68 ASP A CA 1
ATOM 504 C C . ASP A 1 68 ? 1.121 -0.880 -6.430 1.00 87.19 68 ASP A C 1
ATOM 506 O O . ASP A 1 68 ? 2.277 -0.531 -6.154 1.00 87.19 68 ASP A O 1
ATOM 510 N N . PHE A 1 69 ? 0.621 -0.800 -7.654 1.00 80.06 69 PHE A N 1
ATOM 511 C CA . PHE A 1 69 ? 1.334 -0.217 -8.772 1.00 80.06 69 PHE A CA 1
ATOM 512 C C . PHE A 1 69 ? 0.396 0.659 -9.591 1.00 80.06 69 PHE A C 1
ATOM 514 O O . PHE A 1 69 ? -0.637 0.199 -10.071 1.00 80.06 69 PHE A O 1
ATOM 521 N N . ASP A 1 70 ? 0.797 1.910 -9.794 1.00 76.69 70 ASP A N 1
ATOM 522 C CA . ASP A 1 70 ? 0.101 2.854 -10.661 1.00 76.69 70 ASP A CA 1
ATOM 523 C C . ASP A 1 70 ? 1.111 3.484 -11.635 1.00 76.69 70 ASP A C 1
ATOM 525 O O . ASP A 1 70 ? 2.186 3.884 -11.196 1.00 76.69 70 ASP A O 1
ATOM 529 N N . PRO A 1 71 ? 0.811 3.607 -12.939 1.00 70.62 71 PRO A N 1
ATOM 530 C CA . PRO A 1 71 ? 1.741 4.184 -13.912 1.00 70.62 71 PRO A CA 1
ATOM 531 C C . PRO A 1 71 ? 2.166 5.637 -13.643 1.00 70.62 71 PRO A C 1
ATOM 533 O O . PRO A 1 71 ? 3.198 6.057 -14.154 1.00 70.62 71 PRO A O 1
ATOM 536 N N . ASN A 1 72 ? 1.397 6.410 -12.870 1.00 74.56 72 ASN A N 1
ATOM 537 C CA . ASN A 1 72 ? 1.718 7.800 -12.532 1.00 74.56 72 ASN A CA 1
ATOM 538 C C . ASN A 1 72 ? 2.420 7.935 -11.175 1.00 74.56 72 ASN A C 1
ATOM 540 O O . ASN A 1 72 ? 3.087 8.936 -10.947 1.00 74.56 72 ASN A O 1
ATOM 544 N N . LYS A 1 73 ? 2.249 6.971 -10.258 1.00 74.50 73 LYS A N 1
ATOM 545 C CA . LYS A 1 73 ? 2.879 6.952 -8.918 1.00 74.50 73 LYS A CA 1
ATOM 546 C C . LYS A 1 73 ? 4.049 5.968 -8.804 1.00 74.50 73 LYS A C 1
ATOM 548 O O . LYS A 1 73 ? 4.875 6.087 -7.902 1.00 74.50 73 LYS A O 1
ATOM 553 N N . GLY A 1 74 ? 4.167 5.034 -9.742 1.00 77.62 74 GLY A N 1
ATOM 554 C CA . GLY A 1 74 ? 5.081 3.903 -9.657 1.00 77.62 74 GLY A CA 1
ATOM 555 C C . GLY A 1 74 ? 4.652 2.902 -8.572 1.00 77.62 74 GLY A C 1
ATOM 556 O O . GLY A 1 74 ? 3.477 2.865 -8.179 1.00 77.62 74 GLY A O 1
ATOM 557 N N . PRO A 1 75 ? 5.576 2.058 -8.081 1.00 83.00 75 PRO A N 1
ATOM 558 C CA . PRO A 1 75 ? 5.294 1.159 -6.972 1.00 83.00 75 PRO A CA 1
ATOM 559 C C . PRO A 1 75 ? 5.126 1.949 -5.668 1.00 83.00 75 PRO A C 1
ATOM 561 O O . PRO A 1 75 ? 5.896 2.859 -5.356 1.00 83.00 75 PRO A O 1
ATOM 564 N N . HIS A 1 76 ? 4.101 1.603 -4.897 1.00 89.31 76 HIS A N 1
ATOM 565 C CA . HIS A 1 76 ? 3.787 2.304 -3.656 1.00 89.31 76 HIS A CA 1
ATOM 566 C C . HIS A 1 76 ? 3.054 1.399 -2.667 1.00 89.31 76 HIS A C 1
ATOM 568 O O . HIS A 1 76 ? 2.419 0.415 -3.047 1.00 89.31 76 HIS A O 1
ATOM 574 N N . TYR A 1 77 ? 3.121 1.739 -1.379 1.00 92.75 77 TYR A N 1
ATOM 575 C CA . TYR A 1 77 ? 2.195 1.193 -0.391 1.00 92.75 77 TYR A CA 1
ATOM 576 C C . TYR A 1 77 ? 0.978 2.099 -0.290 1.00 92.75 77 TYR A C 1
ATOM 578 O O . TYR A 1 77 ? 1.092 3.261 0.089 1.00 92.75 77 TYR A O 1
ATOM 586 N N . ASN A 1 78 ? -0.188 1.558 -0.602 1.00 94.62 78 ASN A N 1
ATOM 587 C CA . ASN A 1 78 ? -1.456 2.226 -0.408 1.00 94.62 78 ASN A CA 1
ATOM 588 C C . ASN A 1 78 ? -2.020 1.872 0.975 1.00 94.62 78 ASN A C 1
ATOM 590 O O . ASN A 1 78 ? -2.123 0.691 1.319 1.00 94.62 78 ASN A O 1
ATOM 594 N N . VAL A 1 79 ? -2.366 2.888 1.761 1.00 95.50 79 VAL A N 1
ATOM 595 C CA . VAL A 1 79 ? -3.029 2.788 3.061 1.00 95.50 79 VAL A CA 1
ATOM 596 C C . VAL A 1 79 ? -4.412 3.402 2.942 1.00 95.50 79 VAL A C 1
ATOM 598 O O . VAL A 1 79 ? -4.555 4.591 2.670 1.00 95.50 79 VAL A O 1
ATOM 601 N N . GLU A 1 80 ? -5.434 2.599 3.202 1.00 95.44 80 GLU A N 1
ATOM 602 C CA . GLU A 1 80 ? -6.830 2.998 3.072 1.00 95.44 80 GLU A CA 1
ATOM 603 C C . GLU A 1 80 ? -7.576 2.750 4.381 1.00 95.44 80 GLU A C 1
ATOM 605 O O . GLU A 1 80 ? -7.450 1.689 4.993 1.00 95.44 80 GLU A O 1
ATOM 610 N N . THR A 1 81 ? -8.407 3.705 4.781 1.00 93.25 81 THR A N 1
ATOM 611 C CA . THR A 1 81 ? -9.463 3.549 5.786 1.00 93.25 81 THR A CA 1
ATOM 612 C C . THR A 1 81 ? -10.795 3.997 5.187 1.00 93.25 81 THR A C 1
ATOM 614 O O . THR A 1 81 ? -10.887 4.332 4.008 1.00 93.25 81 THR A O 1
ATOM 617 N N . ARG A 1 82 ? -11.874 4.002 5.979 1.00 91.00 82 ARG A N 1
ATOM 618 C CA . ARG A 1 82 ? -13.188 4.460 5.489 1.00 91.00 82 ARG A CA 1
ATOM 619 C C . ARG A 1 82 ? -13.191 5.926 5.048 1.00 91.00 82 ARG A C 1
ATOM 621 O O . ARG A 1 82 ? -14.065 6.312 4.280 1.00 91.00 82 ARG A O 1
ATOM 628 N N . SER A 1 83 ? -12.273 6.730 5.575 1.00 90.62 83 SER A N 1
ATOM 629 C CA . SER A 1 83 ? -12.240 8.182 5.390 1.00 90.62 83 SER A CA 1
ATOM 630 C C . SER A 1 83 ? -10.967 8.683 4.718 1.00 90.62 83 SER A C 1
ATOM 632 O O . SER A 1 83 ? -10.962 9.801 4.209 1.00 90.62 83 SER A O 1
ATOM 634 N N . GLU A 1 84 ? -9.896 7.890 4.708 1.00 94.12 84 GLU A N 1
ATOM 635 C CA . GLU A 1 84 ? -8.580 8.336 4.259 1.00 94.12 84 GLU A CA 1
ATOM 636 C C . GLU A 1 84 ? -7.934 7.350 3.290 1.00 94.12 84 GLU A C 1
ATOM 638 O O . GLU A 1 84 ? -8.103 6.139 3.410 1.00 94.12 84 GLU A O 1
ATOM 643 N N . ALA A 1 85 ? -7.165 7.891 2.348 1.00 94.81 85 ALA A N 1
ATOM 644 C CA . ALA A 1 85 ? -6.344 7.137 1.415 1.00 94.81 85 ALA A CA 1
ATOM 645 C C . ALA A 1 85 ? -4.978 7.818 1.300 1.00 94.81 85 ALA A C 1
ATOM 647 O O . ALA A 1 85 ? -4.903 9.042 1.146 1.00 94.81 85 ALA A O 1
ATOM 648 N N . TRP A 1 86 ? -3.916 7.029 1.397 1.00 95.94 86 TRP A N 1
ATOM 649 C CA . TRP A 1 86 ? -2.536 7.492 1.386 1.00 95.94 86 TRP A CA 1
ATOM 650 C C . TRP A 1 86 ? -1.687 6.583 0.505 1.00 95.94 86 TRP A C 1
ATOM 652 O O . TRP A 1 86 ? -1.743 5.366 0.651 1.00 95.94 86 TRP A O 1
ATOM 662 N N . ALA A 1 87 ? -0.846 7.162 -0.344 1.00 93.88 87 ALA A N 1
ATOM 663 C CA . ALA A 1 87 ? 0.124 6.444 -1.156 1.00 93.88 87 ALA A CA 1
ATOM 664 C C . ALA A 1 87 ? 1.544 6.789 -0.695 1.00 93.88 87 ALA A C 1
ATOM 666 O O . ALA A 1 87 ? 1.958 7.942 -0.756 1.00 93.88 87 ALA A O 1
ATOM 667 N N . PHE A 1 88 ? 2.290 5.785 -0.241 1.00 93.56 88 PHE A N 1
ATOM 668 C CA . PHE A 1 88 ? 3.698 5.895 0.132 1.00 93.56 88 PHE A CA 1
ATOM 669 C C . PHE A 1 88 ? 4.549 5.345 -1.005 1.00 93.56 88 PHE A C 1
ATOM 671 O O . PHE A 1 88 ? 4.752 4.131 -1.114 1.00 93.56 88 PHE A O 1
ATOM 678 N N . CYS A 1 89 ? 4.990 6.238 -1.876 1.00 89.62 89 CYS A N 1
ATOM 679 C CA . CYS A 1 89 ? 5.743 5.909 -3.072 1.00 89.62 89 CYS A CA 1
ATOM 680 C C . CYS A 1 89 ? 7.224 5.721 -2.746 1.00 89.62 89 CYS A C 1
ATOM 682 O O . CYS A 1 89 ? 7.765 6.372 -1.852 1.00 89.62 89 CYS A O 1
ATOM 684 N N . PHE A 1 90 ? 7.886 4.828 -3.472 1.00 85.06 90 PHE A N 1
ATOM 685 C CA . PHE A 1 90 ? 9.313 4.557 -3.316 1.00 85.06 90 PHE A CA 1
ATOM 686 C C . PHE A 1 90 ? 9.959 4.294 -4.679 1.00 85.06 90 PHE A C 1
ATOM 688 O O . PHE A 1 90 ? 9.263 3.908 -5.624 1.00 85.06 90 PHE A O 1
ATOM 695 N N . PRO A 1 91 ? 11.282 4.487 -4.805 1.00 77.44 91 PRO A N 1
ATOM 696 C CA . PRO A 1 91 ? 11.977 4.242 -6.060 1.00 77.44 91 PRO A CA 1
ATOM 697 C C . PRO A 1 91 ? 11.896 2.762 -6.460 1.00 77.44 91 PRO A C 1
ATOM 699 O O . PRO A 1 91 ? 12.112 1.859 -5.650 1.00 77.44 91 PRO A O 1
ATOM 702 N N . ALA A 1 92 ? 11.567 2.516 -7.729 1.00 64.44 92 ALA A N 1
ATOM 703 C CA . ALA A 1 92 ? 11.401 1.175 -8.294 1.00 64.44 92 ALA A CA 1
ATOM 704 C C . ALA A 1 92 ? 12.738 0.476 -8.618 1.00 64.44 92 ALA A C 1
ATOM 706 O O . ALA A 1 92 ? 12.781 -0.736 -8.824 1.00 64.44 92 ALA A O 1
ATOM 707 N N . SER A 1 93 ? 13.822 1.249 -8.702 1.00 52.41 93 SER A N 1
ATOM 708 C CA . SER A 1 93 ? 15.190 0.819 -9.003 1.00 52.41 93 SER A CA 1
ATOM 709 C C . SER A 1 93 ? 16.172 1.854 -8.433 1.00 52.41 93 SER A C 1
ATOM 711 O O . SER A 1 93 ? 15.757 2.781 -7.747 1.00 52.41 93 SER A O 1
ATOM 713 N N . SER A 1 94 ? 17.469 1.749 -8.724 1.00 48.03 94 SER A N 1
ATOM 714 C CA . SER A 1 94 ? 18.478 2.777 -8.404 1.00 48.03 94 SER A CA 1
ATOM 715 C C . SER A 1 94 ? 18.229 4.157 -9.052 1.00 48.03 94 SER A C 1
ATOM 717 O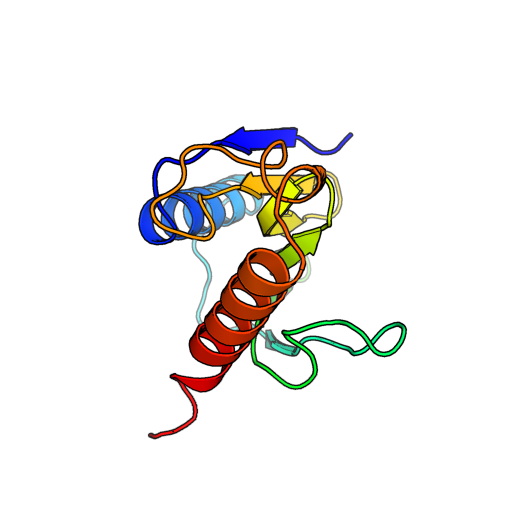 O . SER A 1 94 ? 19.096 5.022 -8.972 1.00 48.03 94 SER A O 1
ATOM 719 N N . HIS A 1 95 ? 17.078 4.363 -9.699 1.00 40.75 95 HIS A N 1
ATOM 720 C CA . HIS A 1 95 ? 16.619 5.646 -10.216 1.00 40.75 95 HIS A CA 1
ATOM 721 C C . HIS A 1 95 ? 15.751 6.367 -9.178 1.00 40.75 95 HIS A C 1
ATOM 723 O O . HIS A 1 95 ? 14.803 5.804 -8.629 1.00 40.75 95 HIS A O 1
ATOM 729 N N . GLU A 1 96 ? 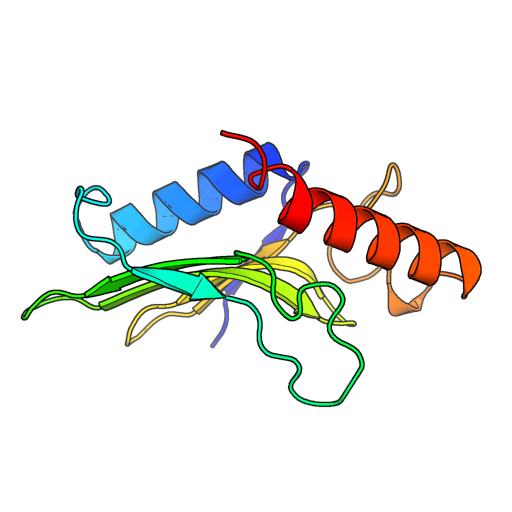16.104 7.622 -8.907 1.00 39.59 96 GLU A N 1
ATOM 730 C CA . GLU A 1 96 ? 15.450 8.483 -7.925 1.00 39.59 96 GLU A CA 1
ATOM 731 C C . GLU A 1 96 ? 14.020 8.865 -8.351 1.00 39.59 96 GLU A C 1
ATOM 733 O O . GLU A 1 96 ? 13.781 9.254 -9.494 1.00 39.59 96 GLU A O 1
ATOM 738 N N . GLY A 1 97 ? 13.079 8.820 -7.399 1.00 39.62 97 GLY A N 1
ATOM 739 C CA . GLY A 1 97 ? 11.784 9.504 -7.494 1.00 39.62 97 GLY A CA 1
ATOM 740 C C . GLY A 1 97 ? 10.542 8.608 -7.569 1.00 39.62 97 GLY A C 1
ATOM 741 O O . GLY A 1 97 ? 10.502 7.579 -8.241 1.00 39.62 97 GLY A O 1
ATOM 742 N N . ALA A 1 98 ? 9.494 9.045 -6.874 1.00 38.22 98 ALA A N 1
ATOM 743 C CA . ALA A 1 98 ? 8.144 8.507 -6.957 1.00 38.22 98 ALA A CA 1
ATOM 744 C C . ALA A 1 98 ? 7.431 9.010 -8.216 1.00 38.22 98 ALA A C 1
ATOM 746 O O . ALA A 1 98 ? 7.445 10.206 -8.498 1.00 38.22 98 ALA A O 1
ATOM 747 N N . GLY A 1 99 ? 6.773 8.110 -8.948 1.00 42.72 99 GLY A N 1
ATOM 748 C CA . GLY A 1 99 ? 5.751 8.443 -9.945 1.00 42.72 99 GLY A CA 1
ATOM 749 C C . GLY A 1 99 ? 6.173 9.119 -11.244 1.00 42.72 99 GLY A C 1
ATOM 750 O O . GLY A 1 99 ? 5.737 8.696 -12.310 1.00 42.72 99 GLY A O 1
ATOM 751 N N . GLY A 1 100 ? 7.078 10.094 -11.200 1.00 42.34 100 GLY A N 1
ATOM 752 C CA . GLY A 1 100 ? 7.563 10.791 -12.390 1.00 42.34 100 GLY A CA 1
ATOM 753 C C . GLY A 1 100 ? 8.394 9.906 -13.320 1.00 42.34 100 GLY A C 1
ATOM 754 O O . GLY A 1 100 ? 8.425 10.148 -14.522 1.00 42.34 100 GLY A O 1
ATOM 755 N N . ALA A 1 101 ? 9.023 8.854 -12.788 1.00 55.06 10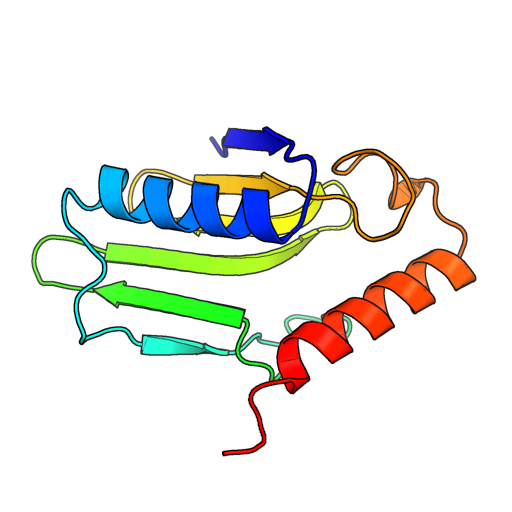1 ALA A N 1
ATOM 756 C CA . ALA A 1 101 ? 9.958 8.039 -13.552 1.00 55.06 101 ALA A CA 1
ATOM 757 C C . ALA A 1 101 ? 9.267 7.046 -14.501 1.00 55.06 101 ALA A C 1
ATOM 759 O O . ALA A 1 101 ? 9.745 6.869 -15.616 1.00 55.06 101 ALA A O 1
ATOM 760 N N . TRP A 1 102 ? 8.141 6.420 -14.122 1.00 58.19 102 TRP A N 1
ATOM 761 C CA . TRP A 1 102 ? 7.566 5.305 -14.900 1.00 58.19 102 TRP A CA 1
ATOM 762 C C . TRP A 1 102 ? 7.168 5.695 -16.327 1.00 58.19 102 TRP A C 1
ATOM 764 O O . TRP A 1 102 ? 7.480 4.971 -17.273 1.00 58.19 102 TRP A O 1
ATOM 774 N N . ALA A 1 103 ? 6.491 6.834 -16.493 1.00 59.88 103 ALA A N 1
ATOM 775 C CA . ALA A 1 103 ? 6.095 7.320 -17.813 1.00 59.88 103 ALA A CA 1
ATOM 776 C C . ALA A 1 103 ? 7.310 7.642 -18.704 1.00 59.88 103 ALA A C 1
ATOM 778 O O . ALA A 1 103 ? 7.212 7.525 -19.923 1.00 59.88 103 ALA A O 1
ATOM 779 N N . SER A 1 104 ? 8.445 8.008 -18.097 1.00 63.41 104 SER A N 1
ATOM 780 C CA . SER A 1 104 ? 9.705 8.281 -18.794 1.00 63.41 104 SER A CA 1
ATOM 781 C C . SER A 1 104 ? 10.604 7.056 -18.999 1.00 63.41 104 SER A C 1
ATOM 783 O O . SER A 1 104 ? 11.581 7.167 -19.733 1.00 63.41 104 SER A O 1
ATOM 785 N N . LEU A 1 105 ? 10.294 5.909 -18.382 1.00 67.88 105 LEU A N 1
ATOM 786 C CA . LEU A 1 105 ? 11.067 4.678 -18.554 1.00 67.88 105 LEU A CA 1
ATOM 787 C C . LEU A 1 105 ? 10.882 4.096 -19.963 1.00 67.88 105 LEU A C 1
ATOM 789 O O . LEU A 1 105 ? 9.775 4.092 -20.517 1.00 67.88 105 LEU A O 1
ATOM 793 N N . GLY A 1 106 ? 11.955 3.530 -20.513 1.00 72.56 106 GLY A N 1
ATOM 794 C CA . GLY A 1 106 ? 11.898 2.666 -21.688 1.00 72.56 106 GLY A CA 1
ATOM 795 C C . GLY A 1 106 ? 11.198 1.334 -21.391 1.00 72.56 106 GLY A C 1
ATOM 796 O O . GLY A 1 106 ? 11.028 0.934 -20.239 1.00 72.56 106 GLY A O 1
ATOM 797 N N . GLU A 1 107 ? 10.791 0.607 -22.433 1.00 75.62 107 GLU A N 1
ATOM 798 C CA . GLU A 1 107 ? 10.054 -0.660 -22.277 1.00 75.62 107 GLU A CA 1
ATOM 799 C C . GLU A 1 107 ? 10.851 -1.738 -21.517 1.00 75.62 107 GLU A C 1
ATOM 801 O O . GLU A 1 107 ? 10.279 -2.483 -20.721 1.00 75.62 107 GLU A O 1
ATOM 806 N N . GLU A 1 108 ? 12.176 -1.783 -21.683 1.00 73.12 108 GLU A N 1
ATOM 807 C CA . GLU A 1 108 ? 13.044 -2.704 -20.932 1.00 73.12 108 GLU A CA 1
ATOM 808 C C . GLU A 1 108 ? 13.085 -2.375 -19.432 1.00 73.12 108 GLU A C 1
ATOM 810 O O . GLU A 1 108 ? 13.010 -3.269 -18.587 1.00 73.12 108 GLU A O 1
ATOM 815 N N . GLU A 1 109 ? 13.136 -1.091 -19.080 1.00 70.44 109 GLU A N 1
ATOM 816 C CA . GLU A 1 109 ? 13.150 -0.633 -17.689 1.00 70.44 109 GLU A CA 1
ATOM 817 C C . GLU A 1 109 ? 11.796 -0.884 -17.013 1.00 70.44 109 GLU A C 1
ATOM 819 O O . GLU A 1 109 ? 11.736 -1.340 -15.867 1.00 70.44 109 GLU A O 1
ATOM 824 N N . LYS A 1 110 ? 10.697 -0.671 -17.747 1.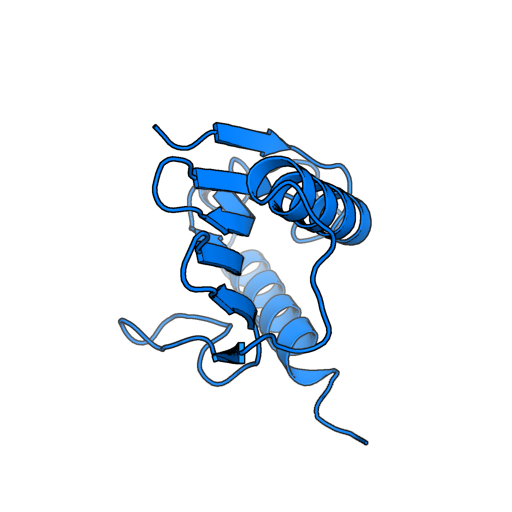00 73.00 110 LYS A N 1
ATOM 825 C CA . LYS A 1 110 ? 9.346 -1.028 -17.297 1.00 73.00 110 LYS A CA 1
ATOM 826 C C . LYS A 1 110 ? 9.218 -2.527 -17.029 1.00 73.00 110 LYS A C 1
ATOM 828 O O . LYS A 1 110 ? 8.682 -2.919 -15.989 1.00 73.00 110 LYS A O 1
ATOM 833 N N . ALA A 1 111 ? 9.738 -3.367 -17.926 1.00 73.38 111 ALA A N 1
ATOM 834 C CA . ALA A 1 111 ? 9.748 -4.817 -17.750 1.00 73.38 111 ALA A CA 1
ATOM 835 C C . ALA A 1 111 ? 10.585 -5.241 -16.529 1.00 73.38 111 ALA A C 1
ATOM 837 O O . ALA A 1 111 ? 10.140 -6.083 -15.743 1.00 73.38 111 ALA A O 1
ATOM 838 N N . ALA A 1 112 ? 11.747 -4.615 -16.314 1.00 72.44 112 ALA A N 1
ATOM 839 C CA . ALA A 1 112 ? 12.603 -4.879 -15.157 1.00 72.44 112 ALA A CA 1
ATOM 840 C C . ALA A 1 112 ? 11.903 -4.545 -13.829 1.00 72.44 112 ALA A C 1
ATOM 842 O O . ALA A 1 112 ? 11.932 -5.343 -12.890 1.00 72.44 112 ALA A O 1
ATOM 843 N N . VAL A 1 113 ? 11.205 -3.408 -13.758 1.00 71.94 113 VAL A N 1
ATOM 844 C CA . VAL A 1 113 ? 10.410 -3.020 -12.582 1.00 71.94 113 VAL A CA 1
ATOM 845 C C . VAL A 1 113 ? 9.254 -3.996 -12.343 1.00 71.94 113 VAL A C 1
ATOM 847 O O . VAL A 1 113 ? 9.052 -4.437 -11.211 1.00 71.94 113 VAL A O 1
ATOM 850 N N . GLN A 1 114 ? 8.523 -4.404 -13.385 1.00 73.69 114 GLN A N 1
ATOM 851 C CA . GLN A 1 114 ? 7.455 -5.405 -13.248 1.00 73.69 114 GLN A CA 1
ATOM 852 C C . GLN A 1 114 ? 7.986 -6.754 -12.748 1.00 73.69 114 GLN A C 1
ATOM 854 O O . GLN A 1 114 ? 7.373 -7.383 -11.881 1.00 73.69 114 GLN A O 1
ATOM 859 N N . GLN A 1 115 ? 9.133 -7.201 -13.263 1.00 73.62 115 GLN A N 1
ATOM 860 C CA . GLN A 1 115 ? 9.778 -8.433 -12.819 1.00 73.62 115 GLN A CA 1
ATOM 861 C C . GLN A 1 115 ? 10.248 -8.329 -11.363 1.00 73.62 115 GLN A C 1
ATOM 863 O O . GLN A 1 115 ? 10.046 -9.258 -10.578 1.00 73.62 115 GLN A O 1
ATOM 868 N N . TRP A 1 116 ? 10.820 -7.189 -10.976 1.00 75.88 116 TRP A N 1
ATOM 869 C CA . TRP A 1 116 ? 11.208 -6.919 -9.595 1.00 75.88 116 TRP A CA 1
ATOM 870 C C . TRP A 1 116 ? 10.005 -6.963 -8.643 1.00 75.88 116 TRP A C 1
ATOM 872 O O . TRP A 1 116 ? 10.075 -7.621 -7.602 1.00 75.88 116 TRP A O 1
ATOM 882 N N . MET A 1 117 ? 8.872 -6.369 -9.031 1.00 74.12 117 MET A N 1
ATOM 883 C CA . MET A 1 117 ? 7.627 -6.423 -8.257 1.00 74.12 117 MET A CA 1
ATOM 884 C C . MET A 1 117 ? 7.095 -7.849 -8.081 1.00 74.12 117 MET A C 1
AT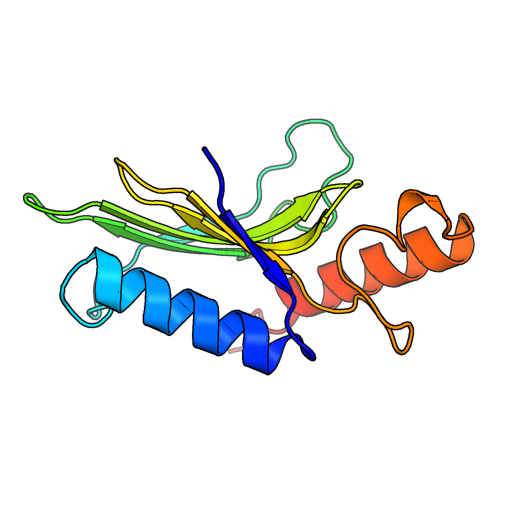OM 886 O O . MET A 1 117 ? 6.734 -8.226 -6.963 1.00 74.12 117 MET A O 1
ATOM 890 N N . ARG A 1 118 ? 7.122 -8.678 -9.136 1.00 72.56 118 ARG A N 1
ATOM 891 C CA . ARG A 1 118 ? 6.805 -10.117 -9.025 1.00 72.56 118 ARG A CA 1
ATOM 892 C C . ARG A 1 118 ? 7.707 -10.805 -7.997 1.00 72.56 118 ARG A C 1
ATOM 894 O O . ARG A 1 118 ? 7.235 -11.582 -7.169 1.00 72.56 118 ARG A O 1
ATOM 901 N N . GLY A 1 119 ? 8.997 -10.466 -8.007 1.00 71.12 119 GLY A N 1
ATOM 902 C CA . GLY A 1 119 ? 9.985 -10.982 -7.061 1.00 71.12 119 GLY A CA 1
ATOM 903 C C . GLY A 1 119 ? 9.758 -10.549 -5.609 1.00 71.12 119 GLY A C 1
ATOM 904 O O . GLY A 1 119 ? 10.150 -11.277 -4.699 1.00 71.12 119 GLY A O 1
ATOM 905 N N . ILE A 1 120 ? 9.124 -9.400 -5.354 1.00 69.06 120 ILE A N 1
ATOM 906 C CA . ILE A 1 120 ? 8.724 -8.993 -3.996 1.00 69.06 120 ILE A CA 1
ATOM 907 C C . ILE A 1 120 ? 7.573 -9.873 -3.499 1.00 69.06 120 ILE A C 1
ATOM 909 O O . ILE A 1 120 ? 7.652 -10.406 -2.392 1.00 69.06 120 ILE A O 1
ATOM 913 N N . GLY A 1 121 ? 6.542 -10.075 -4.327 1.00 59.78 121 GLY A N 1
ATOM 914 C CA . GLY A 1 121 ? 5.355 -10.858 -3.963 1.00 59.78 121 GLY A CA 1
ATOM 915 C C . GLY A 1 121 ? 5.623 -12.354 -3.746 1.00 59.78 121 GLY A C 1
ATOM 916 O O . GLY A 1 121 ? 4.925 -12.997 -2.966 1.00 59.78 121 GLY A O 1
ATOM 917 N N . GLN A 1 122 ? 6.652 -12.921 -4.388 1.00 62.97 122 GLN A N 1
ATOM 918 C CA . GLN A 1 122 ? 6.968 -14.357 -4.315 1.00 62.97 122 GLN A CA 1
ATOM 919 C C . GLN A 1 122 ? 7.878 -14.764 -3.142 1.00 62.97 122 GLN A C 1
ATOM 921 O O . GLN A 1 122 ? 7.873 -15.929 -2.743 1.00 62.97 122 GLN A O 1
ATOM 926 N N . ARG A 1 123 ? 8.636 -13.837 -2.538 1.00 55.12 123 ARG A N 1
ATOM 927 C CA . ARG A 1 123 ? 9.641 -14.149 -1.493 1.00 55.12 123 ARG A CA 1
ATOM 928 C C . ARG A 1 123 ? 9.079 -14.706 -0.174 1.00 55.12 123 ARG A C 1
ATOM 930 O O . ARG A 1 123 ? 9.858 -15.010 0.724 1.00 55.12 123 ARG A O 1
ATOM 937 N N . ARG A 1 124 ? 7.758 -14.858 -0.025 1.00 49.84 124 ARG A N 1
ATOM 938 C CA . ARG A 1 124 ? 7.126 -15.447 1.173 1.00 49.84 124 ARG A CA 1
ATOM 939 C C . ARG A 1 124 ? 6.515 -16.838 0.975 1.00 49.84 124 ARG A C 1
ATOM 941 O O . ARG A 1 124 ? 5.993 -17.388 1.937 1.00 49.84 124 ARG A O 1
ATOM 948 N N . GLY A 1 125 ? 6.642 -17.433 -0.214 1.00 40.62 125 GLY A N 1
ATOM 949 C CA . GLY A 1 125 ? 6.096 -18.762 -0.528 1.00 40.62 125 GLY A CA 1
ATOM 950 C C . GLY A 1 125 ? 6.877 -19.970 0.011 1.00 40.62 125 GLY A C 1
ATOM 951 O O . GLY A 1 125 ? 6.427 -21.094 -0.171 1.00 40.62 125 GLY A O 1
ATOM 952 N N . THR A 1 126 ? 8.024 -19.781 0.668 1.00 36.00 126 THR A N 1
ATOM 953 C CA . THR A 1 126 ? 8.780 -20.876 1.300 1.00 36.00 126 THR A CA 1
ATOM 954 C C . THR A 1 126 ? 8.797 -20.695 2.813 1.00 36.00 126 THR A C 1
ATOM 956 O O . THR A 1 126 ? 9.628 -19.960 3.354 1.00 36.00 126 THR A O 1
ATOM 959 N N . ARG A 1 127 ? 7.863 -21.359 3.491 1.00 35.19 127 ARG A N 1
ATOM 960 C CA . ARG A 1 127 ? 7.995 -21.766 4.889 1.00 35.19 127 ARG A CA 1
ATOM 961 C C . ARG A 1 127 ? 7.835 -23.270 4.967 1.00 35.19 127 ARG A C 1
ATOM 963 O O . ARG A 1 127 ? 6.963 -23.782 4.234 1.00 35.19 127 ARG A O 1
#